Protein AF-A0A699Z8Z6-F1 (afdb_monomer_lite)

Organism: Haematococcus lacustris (NCBI:txid44745)

Secondary structure (DSSP, 8-state):
----------SSSGGG---S---TT--HHHHHHHHHHHHHHHHHHHHHHHHHHHHHHHHHHHHHHHHHHHHHHHHHHHHHHHHTTT-HHHHHHTGGGTSPTTS------TGGGSSHHHHHHHHHHHHHHS-HHHHHHTT--HHHHHHHHHHHHHHHHHHHHHHHTT--

pLDDT: mean 84.81, std 17.25, range [32.0, 95.69]

Sequence (168 aa):
MLGGEHHPSQGQAAELYYSDEGCEGEPEVRRRLREARVAEKHAKMRAALADKQAKDAEEARRREQQVELKAVHKATVDAWRNRNKNNIRGLLSSLHTVLWEGSGWQPVSMADLLDPAHIRKVWMRANLLVHPDKVRQRDGSPEQVAIADMVFDALKDAWNGFQATGRQ

Radius of gyration: 30.68 Å; chains: 1; bounding box: 88×37×72 Å

Foldseek 3Di:
DDDDDDDDDDDPPCVVDPPLDDDPPDDPVVVVVSVVVVVVVVVVVVVVVVVVVVVVVVVVVLVVLLVVLLVVLVVVLVVQLVVQPLALLSCLQCVVVLADPPLPDDHDDSVQVPAPVSSVVSLVVLLCSLPLVNCVVVVHDSNNSSSSVSSNVSNVSNVVVVVVVVRD

Structure (mmCIF, N/CA/C/O backbone):
data_AF-A0A699Z8Z6-F1
#
_entry.id   AF-A0A699Z8Z6-F1
#
loop_
_atom_site.group_PDB
_atom_site.id
_atom_site.type_symbol
_atom_site.label_atom_id
_atom_site.label_alt_id
_atom_site.label_comp_id
_atom_site.label_asym_id
_atom_site.label_entity_id
_atom_site.label_seq_id
_atom_site.pdbx_PDB_ins_code
_atom_site.Cartn_x
_atom_site.Cartn_y
_atom_site.Cartn_z
_atom_site.occupancy
_atom_site.B_iso_or_equiv
_atom_site.auth_seq_id
_atom_site.auth_comp_id
_atom_site.auth_asym_id
_atom_site.auth_atom_id
_atom_site.pdbx_PDB_model_num
ATOM 1 N N . MET A 1 1 ? 71.113 22.850 -9.068 1.00 39.09 1 MET A N 1
ATOM 2 C CA . MET A 1 1 ? 71.168 22.160 -10.374 1.00 39.09 1 MET A CA 1
ATOM 3 C C . MET A 1 1 ? 70.259 20.952 -10.256 1.00 39.09 1 MET A C 1
ATOM 5 O O . MET A 1 1 ? 70.599 20.021 -9.542 1.00 39.09 1 MET A O 1
ATOM 9 N N . LEU A 1 2 ? 69.049 21.072 -10.800 1.00 37.59 2 LEU A N 1
ATOM 10 C CA . LEU A 1 2 ? 67.988 20.064 -10.761 1.00 37.59 2 LEU A CA 1
ATOM 11 C C . LEU A 1 2 ? 68.159 19.087 -11.933 1.00 37.59 2 LEU A C 1
AT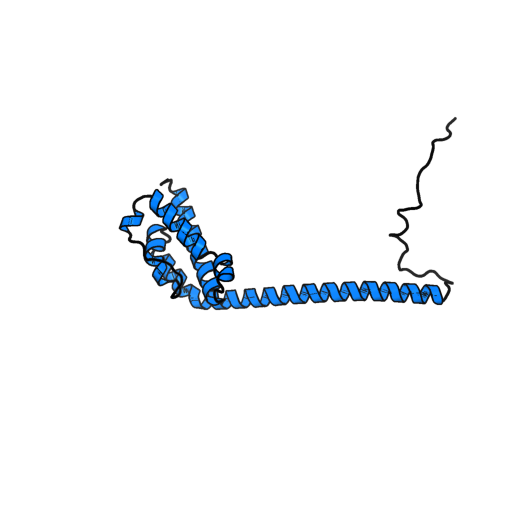OM 13 O O . LEU A 1 2 ? 68.500 19.526 -13.029 1.00 37.59 2 LEU A O 1
ATOM 17 N N . GLY A 1 3 ? 67.859 17.808 -11.712 1.00 32.00 3 GLY A N 1
ATOM 18 C CA . GLY A 1 3 ? 67.672 16.797 -12.759 1.00 32.00 3 GLY A CA 1
ATOM 19 C C . GLY A 1 3 ? 68.061 15.402 -12.259 1.00 32.00 3 GLY A C 1
ATOM 20 O O . GLY A 1 3 ? 69.165 15.228 -11.765 1.00 32.00 3 GLY A O 1
ATOM 21 N N . GLY A 1 4 ? 67.227 14.369 -12.323 1.00 35.00 4 GLY A N 1
ATOM 22 C CA . GLY A 1 4 ? 65.867 14.255 -12.835 1.00 35.00 4 GLY A CA 1
ATOM 23 C C . GLY A 1 4 ? 65.304 12.905 -12.388 1.00 35.00 4 GLY A C 1
ATOM 24 O O . GLY A 1 4 ? 66.010 11.898 -12.399 1.00 35.00 4 GLY A O 1
ATOM 25 N N . GLU A 1 5 ? 64.058 12.926 -11.927 1.00 36.56 5 GLU A N 1
ATOM 26 C CA . GLU A 1 5 ? 63.336 11.782 -11.385 1.00 36.56 5 GLU A CA 1
ATOM 27 C C . GLU A 1 5 ? 62.812 10.849 -12.483 1.00 36.56 5 GLU A C 1
ATOM 29 O O . GLU A 1 5 ? 62.500 11.247 -13.606 1.00 36.56 5 GLU A O 1
ATOM 34 N N . HIS A 1 6 ? 62.710 9.579 -12.101 1.00 42.34 6 HIS A N 1
ATOM 35 C CA . HIS A 1 6 ? 62.019 8.508 -12.801 1.00 42.34 6 HIS A CA 1
ATOM 36 C C . HIS A 1 6 ? 60.556 8.864 -13.144 1.00 42.34 6 HIS A C 1
ATOM 38 O O . HIS A 1 6 ? 59.821 9.311 -12.274 1.00 42.34 6 HIS A O 1
ATOM 44 N N . HIS A 1 7 ? 60.167 8.550 -14.390 1.00 42.22 7 HIS A N 1
ATOM 45 C CA . HIS A 1 7 ? 58.836 8.169 -14.917 1.00 42.22 7 HIS A CA 1
ATOM 46 C C . HIS A 1 7 ? 57.581 8.872 -14.359 1.00 42.22 7 HIS A C 1
ATOM 48 O O . HIS A 1 7 ? 57.243 8.720 -13.188 1.00 42.22 7 HIS A O 1
ATOM 54 N N . PRO A 1 8 ? 56.723 9.406 -15.252 1.00 42.59 8 PRO A N 1
ATOM 55 C CA . PRO A 1 8 ? 55.482 8.654 -15.467 1.00 42.59 8 PRO A CA 1
ATOM 56 C C . PRO A 1 8 ? 54.876 8.731 -16.882 1.00 42.59 8 PRO A C 1
ATOM 58 O O . PRO A 1 8 ? 55.032 9.709 -17.604 1.00 42.59 8 PRO A O 1
ATOM 61 N N . SER A 1 9 ? 54.011 7.739 -17.132 1.00 49.72 9 SER A N 1
ATOM 62 C CA . SER A 1 9 ? 52.723 7.871 -17.833 1.00 49.72 9 SER A CA 1
ATOM 63 C C . SER A 1 9 ? 52.725 7.956 -19.361 1.00 49.72 9 SER A C 1
ATOM 65 O O . SER A 1 9 ? 53.484 8.711 -19.951 1.00 49.72 9 SER A O 1
ATOM 67 N N . GLN A 1 10 ? 51.796 7.205 -19.974 1.00 39.62 10 GLN A N 1
ATOM 68 C CA . GLN A 1 10 ? 50.823 7.702 -20.977 1.00 39.62 10 GLN A CA 1
ATOM 69 C C . GLN A 1 10 ? 50.127 6.583 -21.781 1.00 39.62 10 GLN A C 1
ATOM 71 O O . GLN A 1 10 ? 49.277 6.866 -22.616 1.00 39.62 10 GLN A O 1
ATOM 76 N N . GLY A 1 11 ? 50.418 5.304 -21.524 1.00 39.66 11 GLY A N 1
ATOM 77 C CA . GLY A 1 11 ? 49.924 4.220 -22.386 1.00 39.66 11 GLY A CA 1
ATOM 78 C C . GLY A 1 11 ? 48.487 3.727 -22.158 1.00 39.66 11 GLY A C 1
ATOM 79 O O . GLY A 1 11 ? 47.939 3.102 -23.054 1.00 39.66 11 GLY A O 1
ATOM 80 N N . GLN A 1 12 ? 47.871 3.953 -20.991 1.00 36.03 12 GLN A N 1
ATOM 81 C CA . GLN A 1 12 ? 46.651 3.207 -20.606 1.00 36.03 12 GLN A CA 1
ATOM 82 C C . GLN A 1 12 ? 45.400 4.065 -20.356 1.00 36.03 12 GLN A C 1
ATOM 84 O O . GLN A 1 12 ? 44.307 3.524 -20.246 1.00 36.03 12 GLN A O 1
ATOM 89 N N . ALA A 1 13 ? 45.520 5.397 -20.322 1.00 34.91 13 ALA A N 1
ATOM 90 C CA . ALA A 1 13 ? 44.373 6.301 -20.145 1.00 34.91 13 ALA A CA 1
ATOM 91 C C . ALA A 1 1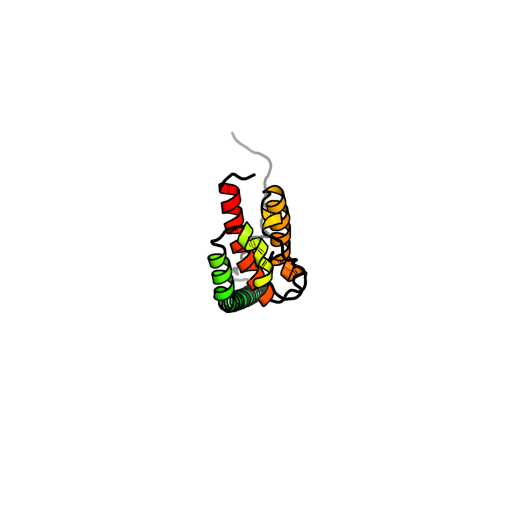3 ? 43.911 6.983 -21.451 1.00 34.91 13 ALA A C 1
ATOM 93 O O . ALA A 1 13 ? 42.902 7.683 -21.452 1.00 34.91 13 ALA A O 1
ATOM 94 N N . ALA A 1 14 ? 44.627 6.787 -22.565 1.00 37.41 14 ALA A N 1
ATOM 95 C CA . ALA A 1 14 ? 44.324 7.428 -23.849 1.00 37.41 14 ALA A CA 1
ATOM 96 C C . ALA A 1 14 ? 43.211 6.721 -24.655 1.00 37.41 14 ALA A C 1
ATOM 98 O O . ALA A 1 14 ? 42.647 7.312 -25.574 1.00 37.41 14 ALA A O 1
ATOM 99 N N . GLU A 1 15 ? 42.847 5.481 -24.309 1.00 39.72 15 GLU A N 1
ATOM 100 C CA . GLU A 1 15 ? 41.823 4.711 -25.039 1.00 39.72 15 GLU A CA 1
ATOM 101 C C . GLU A 1 15 ? 40.388 5.222 -24.835 1.00 39.72 15 GLU A C 1
ATOM 103 O O . GLU A 1 15 ? 39.516 4.957 -25.662 1.00 39.72 15 GLU A O 1
ATOM 108 N N . LEU A 1 16 ? 40.137 6.011 -23.786 1.00 41.16 16 LEU A N 1
ATOM 109 C CA . LEU A 1 16 ? 38.828 6.625 -23.542 1.00 41.16 16 LEU A CA 1
ATOM 110 C C . LEU A 1 16 ? 38.646 7.983 -24.249 1.00 41.16 16 LEU A C 1
ATOM 112 O O . LEU A 1 16 ? 37.558 8.551 -24.179 1.00 41.16 16 LEU A O 1
ATOM 116 N N . TYR A 1 17 ? 39.670 8.491 -24.950 1.00 43.00 17 TYR A N 1
ATOM 117 C CA . TYR A 1 17 ? 39.681 9.840 -25.537 1.00 43.00 17 TYR A CA 1
ATOM 118 C C . TYR A 1 17 ? 40.194 9.873 -26.989 1.00 43.00 17 TYR A C 1
ATOM 120 O O . TYR A 1 17 ? 40.872 10.807 -27.401 1.00 43.00 17 TYR A O 1
ATOM 128 N N . TYR A 1 18 ? 39.877 8.869 -27.813 1.00 52.31 18 TYR A N 1
ATOM 129 C CA . TYR A 1 18 ? 39.868 9.110 -29.261 1.00 52.31 18 TYR A CA 1
ATOM 130 C C . TYR A 1 18 ? 38.545 9.797 -29.585 1.00 52.31 18 TYR A C 1
ATOM 132 O O . TYR A 1 18 ? 37.514 9.124 -29.686 1.00 52.31 18 TYR A O 1
ATOM 140 N N . SER A 1 19 ? 38.576 11.128 -29.676 1.00 59.41 19 SER A N 1
ATOM 141 C CA . SER A 1 19 ? 37.458 11.974 -30.092 1.00 59.41 19 SER A CA 1
ATOM 142 C C . SER A 1 19 ? 36.708 11.304 -31.249 1.00 59.41 19 SER A C 1
ATOM 144 O O . SER A 1 19 ? 37.326 10.864 -32.219 1.00 59.41 19 SER A O 1
ATOM 146 N N . ASP A 1 20 ? 35.378 11.200 -31.165 1.00 62.44 20 ASP A N 1
ATOM 147 C CA . ASP A 1 20 ? 34.561 10.764 -32.312 1.00 62.44 20 ASP A CA 1
ATOM 148 C C . ASP A 1 20 ? 34.555 11.829 -33.441 1.00 62.44 20 ASP A C 1
ATOM 150 O O . ASP A 1 20 ? 33.989 11.613 -34.511 1.00 62.44 20 ASP A O 1
ATOM 154 N N . GLU A 1 21 ? 35.252 12.950 -33.227 1.00 65.44 21 GLU A N 1
ATOM 155 C CA . GLU A 1 21 ? 35.571 13.981 -34.211 1.00 65.44 21 GLU A CA 1
ATOM 156 C C . GLU A 1 21 ? 36.584 13.457 -35.250 1.00 65.44 21 GLU A C 1
ATOM 158 O O . GLU A 1 21 ? 37.668 12.970 -34.920 1.00 65.44 21 GLU A O 1
ATOM 163 N N . GLY A 1 22 ? 36.217 13.520 -36.534 1.00 65.25 22 GLY A N 1
ATOM 164 C CA . GLY A 1 22 ? 37.125 13.204 -37.641 1.00 65.25 22 GLY A CA 1
ATOM 165 C C . GLY A 1 22 ? 38.214 14.267 -37.801 1.00 65.25 22 GLY A C 1
ATOM 166 O O . GLY A 1 22 ? 38.015 15.417 -37.418 1.00 65.25 22 GLY A O 1
ATOM 167 N N . CYS A 1 23 ? 39.356 13.900 -38.390 1.00 71.75 23 CYS A N 1
ATOM 168 C CA . CYS A 1 23 ? 40.395 14.873 -38.741 1.00 71.75 23 CYS A CA 1
ATOM 169 C C . CYS A 1 23 ? 40.463 15.058 -40.261 1.00 71.75 23 CYS A C 1
ATOM 171 O O . CYS A 1 23 ? 40.189 14.130 -41.026 1.00 71.75 23 CYS A O 1
ATOM 173 N N . GLU A 1 24 ? 40.844 16.256 -40.695 1.00 66.44 24 GLU A N 1
ATOM 174 C CA . GLU A 1 24 ? 41.002 16.581 -42.112 1.00 66.44 24 GLU A CA 1
ATOM 175 C C . GLU A 1 24 ? 42.087 15.693 -42.758 1.00 66.44 24 GLU A C 1
ATOM 177 O O . GLU A 1 24 ? 43.129 15.431 -42.154 1.00 66.44 24 GLU A O 1
ATOM 182 N N . GLY A 1 25 ? 41.825 15.172 -43.963 1.00 75.31 25 GLY A N 1
ATOM 183 C CA . GLY A 1 25 ? 42.766 14.326 -44.719 1.00 75.31 25 GLY A CA 1
ATOM 184 C C . GLY A 1 25 ? 42.804 12.836 -44.346 1.00 75.31 25 GLY A C 1
ATOM 185 O O . GLY A 1 25 ? 43.731 12.120 -44.719 1.00 75.31 25 GLY A O 1
ATOM 186 N N . GLU A 1 26 ? 41.826 12.335 -43.600 1.00 79.12 26 GLU A N 1
ATOM 187 C CA . GLU A 1 26 ? 41.810 10.936 -43.180 1.00 79.12 26 GLU A CA 1
ATOM 188 C C . GLU A 1 26 ? 41.455 9.913 -44.277 1.00 79.12 26 GLU A C 1
ATOM 190 O O . GLU A 1 26 ? 40.614 10.189 -45.134 1.00 79.12 26 GLU A O 1
ATOM 195 N N . PRO A 1 27 ? 41.998 8.680 -44.207 1.00 83.56 27 PRO A N 1
ATOM 196 C CA . PRO A 1 27 ? 41.635 7.615 -45.141 1.00 83.56 27 PRO A CA 1
ATOM 197 C C . PRO A 1 27 ? 40.153 7.223 -45.036 1.00 83.56 27 PRO A C 1
ATOM 199 O O . PRO A 1 27 ? 39.635 7.033 -43.930 1.00 83.56 27 PRO A O 1
ATOM 202 N N . GLU A 1 28 ? 39.485 6.985 -46.173 1.00 84.50 28 GLU A N 1
ATOM 203 C CA . GLU A 1 28 ? 38.056 6.620 -46.218 1.00 84.50 28 GLU A CA 1
ATOM 204 C C . GLU A 1 28 ? 37.699 5.404 -45.363 1.00 84.50 28 GLU A C 1
ATOM 206 O O . GLU A 1 28 ? 36.633 5.370 -44.750 1.00 84.50 28 GLU A O 1
ATOM 211 N N . VAL A 1 29 ? 38.584 4.407 -45.299 1.00 86.19 29 VAL A N 1
ATOM 212 C CA . VAL A 1 29 ? 38.375 3.207 -44.476 1.00 86.19 29 VAL A CA 1
ATOM 213 C C . VAL A 1 29 ? 38.261 3.585 -42.997 1.00 86.19 29 VAL A C 1
ATOM 215 O O . VAL A 1 29 ? 37.374 3.095 -42.299 1.00 86.19 29 VAL A O 1
ATOM 218 N N . ARG A 1 30 ? 39.103 4.512 -42.522 1.00 80.88 30 ARG A N 1
ATOM 219 C CA . ARG A 1 30 ? 39.080 4.991 -41.135 1.00 80.88 30 ARG A CA 1
ATOM 220 C C . ARG A 1 30 ? 37.826 5.818 -40.852 1.00 80.88 30 ARG A C 1
ATOM 222 O O . ARG A 1 30 ? 37.222 5.641 -39.796 1.00 80.88 30 ARG A O 1
ATOM 229 N N . ARG A 1 31 ? 37.405 6.659 -41.804 1.00 84.12 31 ARG A N 1
ATOM 230 C CA . ARG A 1 31 ? 36.152 7.427 -41.719 1.00 84.12 31 ARG A CA 1
ATOM 231 C C . ARG A 1 31 ? 34.940 6.504 -41.564 1.00 84.12 31 ARG A C 1
ATOM 233 O O . ARG A 1 31 ? 34.204 6.635 -40.591 1.00 84.12 31 ARG A O 1
ATOM 240 N N . ARG A 1 32 ? 34.808 5.502 -42.444 1.00 86.00 32 ARG A N 1
ATOM 241 C CA . ARG A 1 32 ? 33.715 4.510 -42.413 1.00 86.00 32 ARG A CA 1
ATOM 242 C C . ARG A 1 32 ? 33.661 3.729 -41.100 1.00 86.00 32 ARG A C 1
ATOM 244 O O . ARG A 1 32 ? 32.584 3.546 -40.543 1.00 86.00 32 ARG A O 1
ATOM 251 N N . LEU A 1 33 ? 34.810 3.281 -40.585 1.00 85.94 33 LEU A N 1
ATOM 252 C CA . LEU A 1 33 ? 34.874 2.550 -39.313 1.00 85.94 33 LEU A CA 1
ATOM 253 C C . LEU A 1 33 ? 34.434 3.416 -38.121 1.00 85.94 33 LEU A C 1
ATOM 255 O O . LEU A 1 33 ? 33.746 2.921 -37.228 1.00 85.94 33 LEU A O 1
ATOM 259 N N . ARG A 1 34 ? 34.783 4.710 -38.102 1.00 85.00 34 ARG A N 1
ATOM 260 C CA . ARG A 1 34 ? 34.322 5.621 -37.044 1.00 85.00 34 ARG A CA 1
ATOM 261 C C . ARG A 1 34 ? 32.843 5.951 -37.160 1.00 85.00 34 ARG A C 1
ATOM 263 O O . ARG A 1 34 ? 32.153 5.882 -36.151 1.00 85.00 34 ARG A O 1
ATOM 270 N N . GLU A 1 35 ? 32.349 6.251 -38.359 1.00 87.31 35 GLU A N 1
ATOM 271 C CA . GLU A 1 35 ? 30.917 6.470 -38.602 1.00 87.31 35 GLU A CA 1
ATOM 272 C C . GLU A 1 35 ? 30.091 5.257 -38.154 1.00 87.31 35 GLU A C 1
ATOM 274 O O . GLU A 1 35 ? 29.103 5.422 -37.443 1.00 87.31 35 GLU A O 1
ATOM 279 N N . ALA A 1 36 ? 30.539 4.037 -38.474 1.00 88.69 36 ALA A N 1
ATOM 280 C CA . ALA A 1 36 ? 29.905 2.803 -38.014 1.00 88.69 36 ALA A CA 1
ATOM 281 C C . ALA A 1 36 ? 29.907 2.681 -36.478 1.00 88.69 36 ALA A C 1
ATOM 283 O O . ALA A 1 36 ? 28.874 2.367 -35.889 1.00 88.69 36 ALA A O 1
ATOM 284 N N . ARG A 1 37 ? 31.029 2.994 -35.811 1.00 87.25 37 ARG A N 1
ATOM 285 C CA . ARG A 1 37 ? 31.142 2.984 -34.340 1.00 87.25 37 ARG A CA 1
ATOM 286 C C . ARG A 1 37 ? 30.235 4.023 -33.676 1.00 87.25 37 ARG A C 1
ATOM 288 O O . ARG A 1 37 ? 29.578 3.717 -32.684 1.00 87.25 37 ARG A O 1
ATOM 295 N N . VAL A 1 38 ? 30.193 5.246 -34.204 1.00 88.19 38 VAL A N 1
ATOM 296 C CA . VAL A 1 38 ? 29.315 6.323 -33.715 1.00 88.19 38 VAL A CA 1
ATOM 297 C C . VAL A 1 38 ? 27.853 5.941 -33.923 1.00 88.19 38 VAL A C 1
ATOM 299 O O . VAL A 1 38 ? 27.054 6.056 -32.995 1.00 88.19 38 VAL A O 1
ATOM 302 N N . ALA A 1 39 ? 27.505 5.411 -35.098 1.00 89.38 39 ALA A N 1
ATOM 303 C CA . ALA A 1 39 ? 26.165 4.923 -35.393 1.00 89.38 39 ALA A CA 1
ATOM 304 C C . ALA A 1 39 ? 25.751 3.784 -34.447 1.00 89.38 39 ALA A C 1
ATOM 306 O O . ALA A 1 39 ? 24.632 3.804 -33.937 1.00 89.38 39 ALA A O 1
ATOM 307 N N . GLU A 1 40 ? 26.647 2.838 -34.150 1.00 91.88 40 GLU A N 1
ATOM 308 C CA . GLU A 1 40 ? 26.407 1.758 -33.187 1.00 91.88 40 GLU A CA 1
ATOM 309 C C . GLU A 1 40 ? 26.196 2.305 -31.766 1.00 91.88 40 GLU A C 1
ATOM 311 O O . GLU A 1 40 ? 25.215 1.950 -31.110 1.00 91.88 40 GLU A O 1
ATOM 316 N N . LYS A 1 41 ? 27.064 3.213 -31.295 1.00 89.50 41 LYS A N 1
ATOM 317 C CA . LYS A 1 41 ? 26.913 3.881 -29.989 1.00 89.50 41 LYS A CA 1
ATOM 318 C C . LYS A 1 41 ? 25.579 4.627 -29.896 1.00 89.50 41 LYS A C 1
ATOM 320 O O . LYS A 1 41 ? 24.849 4.464 -28.920 1.00 89.50 41 LYS A O 1
ATOM 325 N N . HIS A 1 42 ? 25.227 5.408 -30.917 1.00 91.19 42 HIS A N 1
ATOM 326 C CA . HIS A 1 42 ? 23.964 6.145 -30.976 1.00 91.19 42 HIS A CA 1
ATOM 327 C C . HIS A 1 42 ? 22.756 5.204 -31.068 1.00 91.19 42 HIS A C 1
ATOM 329 O O . HIS A 1 42 ? 21.713 5.490 -30.484 1.00 91.19 42 HIS A O 1
ATOM 335 N N . ALA A 1 43 ? 22.867 4.071 -31.767 1.00 93.94 43 ALA A N 1
ATOM 336 C CA . ALA A 1 43 ? 21.821 3.054 -31.814 1.00 93.94 43 ALA A CA 1
ATOM 337 C C . ALA A 1 43 ? 21.606 2.404 -30.440 1.00 93.94 43 ALA A C 1
ATOM 339 O O . ALA A 1 43 ? 20.466 2.329 -29.988 1.00 93.94 43 ALA A O 1
ATOM 340 N N . LYS A 1 44 ? 22.683 2.024 -29.737 1.00 94.06 44 LYS A N 1
ATOM 341 C CA . LYS A 1 44 ? 22.616 1.498 -28.362 1.00 94.06 44 LYS A CA 1
ATOM 342 C C . LYS A 1 44 ? 21.999 2.511 -27.400 1.00 94.06 44 LYS A C 1
ATOM 344 O O . LYS A 1 44 ? 21.113 2.156 -26.631 1.00 94.06 44 LYS A O 1
ATOM 349 N N . MET A 1 45 ? 22.414 3.775 -27.478 1.00 91.12 45 MET A N 1
ATOM 350 C CA . MET A 1 45 ? 21.864 4.852 -26.651 1.00 91.12 45 MET A CA 1
ATOM 351 C C . MET A 1 45 ? 20.369 5.083 -26.916 1.00 91.12 45 MET A C 1
ATOM 353 O O . MET A 1 45 ? 19.595 5.189 -25.968 1.00 91.12 45 MET A O 1
ATOM 357 N N . ARG A 1 46 ? 19.936 5.098 -28.186 1.00 92.69 46 ARG A N 1
ATOM 358 C CA . ARG A 1 46 ? 18.508 5.198 -28.541 1.00 92.69 46 ARG A CA 1
ATOM 359 C C . ARG A 1 46 ? 17.706 3.993 -28.053 1.00 92.69 46 ARG A C 1
ATOM 361 O O . ARG A 1 46 ? 16.615 4.182 -27.529 1.00 92.69 46 ARG A O 1
ATOM 368 N N . ALA A 1 47 ? 18.240 2.779 -28.190 1.00 94.56 47 ALA A N 1
ATOM 369 C CA . ALA A 1 47 ? 17.586 1.565 -27.706 1.00 94.56 47 ALA A CA 1
ATOM 370 C C . ALA A 1 47 ? 17.433 1.569 -26.176 1.00 94.56 47 ALA A C 1
ATOM 372 O O . ALA A 1 47 ? 16.352 1.281 -25.672 1.00 94.56 47 ALA A O 1
ATOM 373 N N . ALA A 1 48 ? 18.475 1.967 -25.439 1.00 94.62 48 ALA A N 1
ATOM 374 C CA . ALA A 1 48 ? 18.420 2.092 -23.983 1.00 94.62 48 ALA A CA 1
ATOM 375 C C . ALA A 1 48 ? 17.416 3.165 -23.526 1.00 94.62 48 ALA A C 1
ATOM 377 O O . ALA A 1 48 ? 16.688 2.959 -22.555 1.00 94.62 48 ALA A O 1
ATOM 378 N N . LEU A 1 49 ? 17.340 4.296 -24.239 1.00 94.00 49 LEU A N 1
ATOM 379 C CA . LEU A 1 49 ? 16.344 5.330 -23.962 1.00 94.00 49 LEU A CA 1
ATOM 380 C C . LEU A 1 49 ? 14.918 4.823 -24.216 1.00 94.00 49 LEU A C 1
ATOM 382 O O . LEU A 1 49 ? 14.040 5.070 -23.394 1.00 94.00 49 LEU A O 1
ATOM 386 N N . ALA A 1 50 ? 14.697 4.094 -25.311 1.00 95.00 50 ALA A N 1
ATOM 387 C CA . ALA A 1 50 ? 13.397 3.514 -25.635 1.00 95.00 50 ALA A CA 1
ATOM 388 C C . ALA A 1 50 ? 12.955 2.453 -24.609 1.00 95.00 50 ALA A C 1
ATOM 390 O O . ALA A 1 50 ? 11.806 2.477 -24.177 1.00 95.00 50 ALA A O 1
ATOM 391 N N . ASP A 1 51 ? 13.858 1.569 -24.164 1.00 94.56 51 ASP A N 1
ATOM 392 C CA . ASP A 1 51 ? 13.574 0.581 -23.106 1.00 94.56 51 ASP A CA 1
ATOM 393 C C . ASP A 1 51 ? 13.200 1.262 -21.783 1.00 94.56 51 ASP A C 1
ATOM 395 O O . ASP A 1 51 ? 12.212 0.899 -21.142 1.00 94.56 51 ASP A O 1
ATOM 399 N N . LYS A 1 52 ? 13.940 2.310 -21.401 1.00 95.12 52 LYS A N 1
ATOM 400 C CA . LYS A 1 52 ? 13.611 3.107 -20.217 1.00 95.12 52 LYS A CA 1
ATOM 401 C C . LYS A 1 52 ? 12.234 3.765 -20.344 1.00 95.12 52 LYS A C 1
ATOM 403 O O . LYS A 1 52 ? 11.419 3.635 -19.439 1.00 95.12 52 LYS A O 1
ATOM 408 N N . GLN A 1 53 ? 11.954 4.423 -21.470 1.00 95.50 53 GLN A N 1
ATOM 409 C CA . GLN A 1 53 ? 10.657 5.062 -21.718 1.00 95.50 53 GLN A CA 1
ATOM 410 C C . GLN A 1 53 ? 9.501 4.056 -21.693 1.00 95.50 53 GLN A C 1
ATOM 412 O O . GLN A 1 53 ? 8.441 4.368 -21.158 1.00 95.50 53 GLN A O 1
ATOM 417 N N . ALA A 1 54 ? 9.698 2.848 -22.229 1.00 94.50 54 ALA A N 1
ATOM 418 C CA . ALA A 1 54 ? 8.690 1.794 -22.201 1.00 94.50 54 ALA A CA 1
ATOM 419 C C . ALA A 1 54 ? 8.375 1.338 -20.766 1.00 94.50 54 ALA A C 1
ATOM 421 O O . ALA A 1 54 ? 7.203 1.237 -20.401 1.00 94.50 54 ALA A O 1
ATOM 422 N N . LYS A 1 55 ? 9.405 1.128 -19.935 1.00 93.81 55 LYS A N 1
ATOM 423 C CA . LYS A 1 55 ? 9.247 0.777 -18.512 1.00 93.81 55 LYS A CA 1
ATOM 424 C C . LYS A 1 55 ? 8.560 1.888 -17.719 1.00 93.81 55 LYS A C 1
ATOM 426 O O . LYS A 1 55 ? 7.630 1.613 -16.962 1.00 93.81 55 LYS A O 1
ATOM 431 N N . ASP A 1 56 ? 8.977 3.134 -17.934 1.00 93.81 56 ASP A N 1
ATOM 432 C CA . ASP A 1 56 ? 8.389 4.303 -17.275 1.00 93.81 56 ASP A CA 1
ATOM 433 C C . ASP A 1 56 ? 6.906 4.469 -17.669 1.00 93.81 56 ASP A C 1
ATOM 435 O O . ASP A 1 56 ? 6.057 4.724 -16.813 1.00 93.81 56 ASP A O 1
ATOM 439 N N . ALA A 1 57 ? 6.565 4.262 -18.948 1.00 94.12 57 ALA A N 1
ATOM 440 C CA . ALA A 1 57 ? 5.188 4.324 -19.442 1.00 94.12 57 ALA A CA 1
ATOM 441 C C . ALA A 1 57 ? 4.303 3.202 -18.872 1.00 94.12 57 ALA A C 1
ATOM 443 O O . ALA A 1 57 ? 3.148 3.440 -18.510 1.00 94.12 57 ALA A O 1
ATOM 444 N N . GLU A 1 58 ? 4.830 1.981 -18.754 1.00 92.06 58 GLU A N 1
ATOM 445 C CA . GLU A 1 58 ? 4.113 0.873 -18.122 1.00 92.06 58 GLU A CA 1
ATOM 446 C C . GLU A 1 58 ? 3.845 1.148 -16.636 1.00 92.06 58 GLU A C 1
ATOM 448 O O . GLU A 1 58 ? 2.734 0.917 -16.142 1.00 92.06 58 GLU A O 1
ATOM 453 N N . GLU A 1 59 ? 4.835 1.685 -15.922 1.00 89.94 59 GLU A N 1
ATOM 454 C CA . GLU A 1 59 ? 4.664 2.057 -14.526 1.00 89.94 59 GLU A CA 1
ATOM 455 C C . GLU A 1 59 ? 3.646 3.193 -14.359 1.00 89.94 59 GLU A C 1
ATOM 457 O O . GLU A 1 59 ? 2.796 3.111 -13.466 1.00 89.94 59 GLU A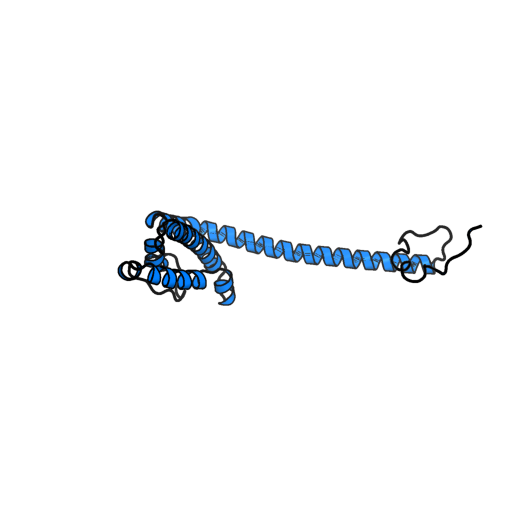 O 1
ATOM 462 N N . ALA A 1 60 ? 3.686 4.213 -15.221 1.00 92.38 60 ALA A N 1
ATOM 463 C CA . ALA A 1 60 ? 2.714 5.304 -15.228 1.00 92.38 60 ALA A CA 1
ATOM 464 C C . ALA A 1 60 ? 1.285 4.776 -15.410 1.00 92.38 60 ALA A C 1
ATOM 466 O O . ALA A 1 60 ? 0.430 5.038 -14.565 1.00 92.38 60 ALA A O 1
ATOM 467 N N . ARG A 1 61 ? 1.056 3.911 -16.407 1.00 91.75 61 ARG A N 1
ATOM 468 C CA . ARG A 1 61 ? -0.252 3.277 -16.637 1.00 91.75 61 ARG A CA 1
ATOM 469 C C . ARG A 1 61 ? -0.731 2.489 -15.415 1.00 91.75 61 ARG A C 1
ATOM 471 O O . ARG A 1 61 ? -1.894 2.567 -15.030 1.00 91.75 61 ARG A O 1
ATOM 478 N N . ARG A 1 62 ? 0.161 1.737 -14.761 1.00 88.44 62 ARG A N 1
ATOM 479 C CA . ARG A 1 62 ? -0.169 0.980 -13.538 1.00 88.44 62 ARG A CA 1
ATOM 480 C C . ARG A 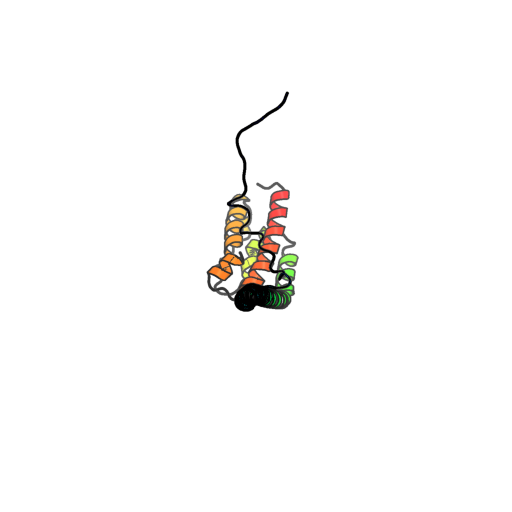1 62 ? -0.495 1.894 -12.351 1.00 88.44 62 ARG A C 1
ATOM 482 O O . ARG A 1 62 ? -1.269 1.507 -11.472 1.00 88.44 62 ARG A O 1
ATOM 489 N N . ARG A 1 63 ? 0.135 3.069 -12.268 1.00 88.69 63 ARG A N 1
ATOM 490 C CA . ARG A 1 63 ? -0.158 4.078 -11.240 1.00 88.69 63 ARG A CA 1
ATOM 491 C C . ARG A 1 63 ? -1.511 4.733 -11.500 1.00 88.69 63 ARG A C 1
ATOM 493 O O . ARG A 1 63 ? -2.298 4.821 -10.567 1.00 88.69 63 ARG A O 1
ATOM 500 N N . GLU A 1 64 ? -1.804 5.104 -12.740 1.00 92.69 64 GLU A N 1
ATOM 501 C CA . GLU A 1 64 ? -3.096 5.673 -13.146 1.00 92.69 64 GLU A CA 1
ATOM 502 C C . GLU A 1 64 ? -4.253 4.720 -12.838 1.00 92.69 64 GLU A C 1
ATOM 504 O O . GLU A 1 64 ? -5.174 5.095 -12.118 1.00 92.69 64 GLU A O 1
ATOM 509 N N . GLN A 1 65 ? -4.139 3.450 -13.238 1.00 91.69 65 GLN A N 1
ATOM 510 C CA . GLN A 1 65 ? -5.131 2.420 -12.902 1.00 91.69 65 GLN A CA 1
ATOM 511 C C . GLN A 1 65 ? -5.366 2.307 -11.390 1.00 91.69 65 GLN A C 1
ATOM 513 O O . GLN A 1 65 ? -6.497 2.165 -10.932 1.00 91.69 65 GLN A O 1
ATOM 518 N N . GLN A 1 66 ? -4.304 2.391 -10.584 1.00 91.44 66 GLN A N 1
ATOM 519 C CA . GLN A 1 66 ? -4.452 2.392 -9.129 1.00 91.44 66 GLN A CA 1
ATOM 520 C C . GLN A 1 66 ? -5.145 3.647 -8.607 1.00 91.44 66 GLN A C 1
ATOM 522 O O . GLN A 1 66 ? -5.916 3.543 -7.660 1.00 91.44 66 GLN A O 1
ATOM 527 N N . VAL A 1 67 ? -4.881 4.821 -9.180 1.00 92.50 67 VAL A N 1
ATOM 528 C CA . VAL A 1 67 ? -5.557 6.065 -8.787 1.00 92.50 67 VAL A CA 1
ATOM 529 C C . VAL A 1 67 ? -7.053 5.973 -9.074 1.00 92.50 67 VAL A C 1
ATOM 531 O O . VAL A 1 67 ? -7.852 6.307 -8.202 1.00 92.50 67 VAL A O 1
ATOM 534 N N . GLU A 1 68 ? -7.435 5.462 -10.242 1.00 94.19 68 GLU A N 1
ATOM 535 C CA . GLU A 1 68 ? -8.837 5.261 -10.616 1.00 94.19 68 GLU A CA 1
ATOM 536 C C . GLU A 1 68 ? -9.540 4.280 -9.671 1.00 94.19 68 GLU A C 1
ATOM 538 O O . GLU A 1 68 ? -10.582 4.601 -9.098 1.00 94.19 68 GLU A O 1
ATOM 543 N N . LEU A 1 69 ? -8.935 3.114 -9.423 1.00 94.00 69 LEU A N 1
ATOM 544 C CA . LEU A 1 69 ? -9.485 2.110 -8.507 1.00 94.00 69 LEU A CA 1
ATOM 545 C C . LEU A 1 69 ? -9.600 2.640 -7.075 1.00 94.00 69 LEU A C 1
ATOM 547 O O . LEU A 1 69 ? -10.599 2.403 -6.394 1.00 94.00 69 LEU A O 1
ATOM 551 N N . LYS A 1 70 ? -8.604 3.407 -6.617 1.00 93.19 70 LYS A N 1
ATOM 552 C CA . LYS A 1 70 ? -8.682 4.087 -5.325 1.00 93.19 70 LYS A CA 1
ATOM 553 C C . LYS A 1 70 ? -9.837 5.075 -5.294 1.00 93.19 70 LYS A C 1
ATOM 555 O O . LYS A 1 70 ? -10.556 5.093 -4.307 1.00 93.19 70 LYS A O 1
ATOM 560 N N . ALA A 1 71 ? -10.044 5.868 -6.345 1.00 93.81 71 ALA A N 1
ATOM 561 C CA . ALA A 1 71 ? -11.120 6.854 -6.393 1.00 93.81 71 ALA A CA 1
ATOM 562 C C . ALA A 1 71 ? -12.510 6.213 -6.237 1.00 93.81 71 ALA A C 1
ATOM 564 O O . ALA A 1 71 ? -13.341 6.755 -5.510 1.00 93.81 71 ALA A O 1
ATOM 565 N N . VAL A 1 72 ? -12.729 5.037 -6.836 1.00 94.38 72 VAL A N 1
ATOM 566 C CA . VAL A 1 72 ? -13.982 4.270 -6.706 1.00 94.38 72 VAL A CA 1
ATOM 567 C C . VAL A 1 72 ? -14.246 3.865 -5.253 1.00 94.38 72 VAL A C 1
ATOM 569 O O . VAL A 1 72 ? -15.347 4.056 -4.738 1.00 94.38 72 VAL A O 1
ATOM 572 N N . HIS A 1 73 ? -13.229 3.346 -4.563 1.00 93.06 73 HIS A N 1
ATOM 573 C CA . HIS A 1 73 ? -13.372 2.809 -3.202 1.00 93.06 73 HIS A CA 1
ATOM 574 C C . HIS A 1 73 ? -13.135 3.838 -2.092 1.00 93.06 73 HIS A C 1
ATOM 576 O O . HIS A 1 73 ? -13.461 3.588 -0.929 1.00 93.06 73 HIS A O 1
ATOM 582 N N . LYS A 1 74 ? -12.612 5.017 -2.442 1.00 93.56 74 LYS A N 1
ATOM 583 C CA . LYS A 1 74 ? -12.241 6.089 -1.513 1.00 93.56 74 LYS A CA 1
ATOM 584 C C . LYS A 1 74 ? -13.383 6.462 -0.578 1.00 93.56 74 LYS A C 1
ATOM 586 O O . LYS A 1 74 ? -13.175 6.530 0.626 1.00 93.56 74 LYS A O 1
ATOM 591 N N . ALA A 1 75 ? -14.589 6.659 -1.112 1.00 94.50 75 ALA A N 1
ATOM 592 C CA . ALA A 1 75 ? -15.746 7.055 -0.310 1.00 94.50 75 ALA A CA 1
ATOM 593 C C . ALA A 1 75 ? -16.085 6.014 0.772 1.00 94.50 75 ALA A C 1
ATOM 595 O O . ALA A 1 75 ? -16.351 6.375 1.919 1.00 94.50 75 ALA A O 1
ATOM 596 N N . THR A 1 76 ? -16.020 4.725 0.430 1.00 93.69 76 THR A N 1
ATOM 597 C CA . THR A 1 76 ? -16.279 3.617 1.358 1.00 93.69 76 THR A CA 1
ATOM 598 C C . THR A 1 76 ? -15.214 3.549 2.452 1.00 93.69 76 THR A C 1
ATOM 600 O O . THR A 1 76 ? -15.551 3.462 3.637 1.00 93.69 76 THR A O 1
ATOM 603 N N . VAL A 1 77 ? -13.932 3.641 2.079 1.00 94.25 77 VAL A N 1
ATOM 604 C CA . VAL A 1 77 ? -12.817 3.602 3.040 1.00 94.25 77 VAL A CA 1
ATOM 605 C C . VAL A 1 77 ? -12.813 4.839 3.941 1.00 94.25 77 VAL A C 1
ATOM 607 O O . VAL A 1 77 ? -12.664 4.709 5.156 1.00 94.25 77 VAL A O 1
ATOM 610 N N . ASP A 1 78 ? -13.057 6.029 3.391 1.00 93.38 78 ASP A N 1
ATOM 611 C CA . ASP A 1 78 ? -13.134 7.274 4.161 1.00 93.38 78 ASP A CA 1
ATOM 612 C C . ASP A 1 78 ? -14.334 7.252 5.125 1.00 93.38 78 ASP A C 1
ATOM 614 O O . ASP A 1 78 ? -14.202 7.627 6.292 1.00 93.38 78 ASP A O 1
ATOM 618 N N . ALA A 1 79 ? -15.496 6.741 4.702 1.00 94.31 79 ALA A N 1
ATOM 619 C CA . ALA A 1 79 ? -16.654 6.569 5.581 1.00 94.31 79 ALA A CA 1
ATOM 620 C C . ALA A 1 79 ? -16.365 5.599 6.740 1.00 94.31 79 ALA A C 1
ATOM 622 O O . ALA A 1 79 ? -16.721 5.878 7.889 1.00 94.31 79 ALA A O 1
ATOM 623 N N . TRP A 1 80 ? -15.686 4.482 6.466 1.00 95.19 80 TRP A N 1
ATOM 624 C CA . TRP A 1 80 ? -15.231 3.542 7.492 1.00 95.19 80 TRP A CA 1
ATOM 625 C C . TRP A 1 80 ? -14.227 4.181 8.460 1.00 95.19 80 TRP A C 1
ATOM 627 O O . TRP A 1 80 ? -14.376 4.058 9.682 1.00 95.19 80 TRP A O 1
ATOM 637 N N . ARG A 1 81 ? -13.248 4.929 7.942 1.00 93.81 81 ARG A N 1
ATOM 638 C CA . ARG A 1 81 ? -12.257 5.651 8.748 1.00 93.81 81 ARG A CA 1
ATOM 639 C C . ARG A 1 81 ? -12.920 6.669 9.678 1.00 93.81 81 ARG A C 1
ATOM 641 O O . ARG A 1 81 ? -12.620 6.710 10.875 1.00 93.81 81 ARG A O 1
ATOM 648 N N . ASN A 1 82 ? -13.851 7.453 9.136 1.00 92.44 82 ASN A N 1
ATOM 649 C CA . ASN A 1 82 ? -14.574 8.501 9.852 1.00 92.44 82 ASN A CA 1
ATOM 650 C C . ASN A 1 82 ? -15.515 7.933 10.916 1.00 92.44 82 ASN A C 1
ATOM 652 O O . ASN A 1 82 ? -15.529 8.429 12.043 1.00 92.44 82 ASN A O 1
ATOM 656 N N . ARG A 1 83 ? -16.245 6.851 10.609 1.00 92.25 83 ARG A N 1
ATOM 657 C CA . ARG A 1 83 ? -17.102 6.140 11.577 1.00 92.25 83 ARG A CA 1
ATOM 658 C C . ARG A 1 83 ? -16.318 5.731 12.822 1.00 92.25 83 ARG A C 1
ATOM 660 O O . ARG A 1 83 ? -16.806 5.867 13.940 1.00 92.25 83 ARG A O 1
ATOM 667 N N . ASN A 1 84 ? -15.090 5.267 12.619 1.00 88.44 84 ASN A N 1
ATOM 668 C CA . ASN A 1 84 ? -14.202 4.830 13.687 1.00 88.44 84 ASN A CA 1
ATOM 669 C C . ASN A 1 84 ? -13.366 5.964 14.294 1.00 88.44 84 ASN A C 1
ATOM 671 O O . ASN A 1 84 ? -12.551 5.702 15.177 1.00 88.44 84 ASN A O 1
ATOM 675 N N . LYS A 1 85 ? -13.551 7.214 13.844 1.00 89.00 85 LYS A N 1
ATOM 676 C CA . LYS A 1 85 ? -12.834 8.409 14.320 1.00 89.00 85 LYS A CA 1
ATOM 677 C C . LYS A 1 85 ? -11.313 8.222 14.347 1.00 89.00 85 LYS A C 1
ATOM 679 O O . LYS A 1 85 ? -10.652 8.663 15.284 1.00 89.00 85 LYS A O 1
ATOM 684 N N . ASN A 1 86 ? -10.769 7.509 13.359 1.00 84.31 86 ASN A N 1
ATOM 685 C CA . ASN A 1 86 ? -9.343 7.173 13.294 1.00 84.31 86 ASN A CA 1
ATOM 686 C C . ASN A 1 86 ? -8.805 6.436 14.551 1.00 84.31 86 ASN A C 1
ATOM 688 O O . ASN A 1 86 ? -7.620 6.516 14.865 1.00 84.31 86 ASN A O 1
ATOM 692 N N . ASN A 1 87 ? -9.666 5.732 15.298 1.00 91.38 87 ASN A N 1
ATOM 693 C CA . ASN A 1 87 ? -9.288 4.952 16.476 1.00 91.38 87 ASN A CA 1
ATOM 694 C C . ASN A 1 87 ? -8.904 3.530 16.072 1.00 91.38 87 ASN A C 1
ATOM 696 O O . ASN A 1 87 ? -9.727 2.791 15.529 1.00 91.38 87 ASN A O 1
ATOM 700 N N . ILE A 1 88 ? -7.686 3.115 16.427 1.00 93.50 88 ILE A N 1
ATOM 701 C CA . ILE A 1 88 ? -7.154 1.807 16.046 1.00 93.50 88 ILE A CA 1
ATOM 702 C C . ILE A 1 88 ? -8.057 0.634 16.455 1.00 93.50 88 ILE A C 1
ATOM 704 O O . ILE A 1 88 ? -8.203 -0.314 15.694 1.00 93.50 88 ILE A O 1
ATOM 708 N N . ARG A 1 89 ? -8.728 0.702 17.612 1.00 94.00 89 ARG A N 1
ATOM 709 C CA . ARG A 1 89 ? -9.607 -0.383 18.082 1.00 94.00 89 ARG A CA 1
ATOM 710 C C . ARG A 1 89 ? -10.843 -0.537 17.198 1.00 94.00 89 ARG A C 1
ATOM 712 O O . ARG A 1 89 ? -11.204 -1.648 16.825 1.00 94.00 89 ARG A O 1
ATOM 719 N N . GLY A 1 90 ? -11.474 0.584 16.849 1.00 93.50 90 GLY A N 1
ATOM 720 C CA . GLY A 1 90 ? -12.645 0.594 15.972 1.00 93.50 90 GLY A CA 1
ATOM 721 C C . GLY A 1 90 ? -12.288 0.144 14.559 1.00 93.50 90 GLY A C 1
ATOM 722 O O . GLY A 1 90 ? -12.986 -0.678 13.969 1.00 93.50 90 GLY A O 1
ATOM 723 N N . LEU A 1 91 ? -11.151 0.617 14.042 1.00 95.19 91 LEU A N 1
ATOM 724 C CA . LEU A 1 91 ? -10.671 0.209 12.724 1.00 95.19 91 LEU A CA 1
ATOM 725 C C . LEU A 1 91 ? -10.377 -1.295 12.681 1.00 95.19 91 LEU A C 1
ATOM 727 O O . LEU A 1 91 ? -10.867 -1.973 11.789 1.00 95.19 91 LEU A O 1
ATOM 731 N N . LEU A 1 92 ? -9.650 -1.848 13.657 1.00 95.12 92 LEU A N 1
ATOM 732 C CA . LEU A 1 92 ? -9.324 -3.279 13.669 1.00 95.12 92 LEU A CA 1
ATOM 733 C C . LEU A 1 92 ? -10.564 -4.173 13.828 1.00 95.12 92 LEU A C 1
ATOM 735 O O . LEU A 1 92 ? -10.659 -5.195 13.148 1.00 95.12 92 LEU A O 1
ATOM 739 N N . SER A 1 93 ? -11.526 -3.795 14.677 1.00 94.75 93 SER A N 1
ATOM 740 C CA . SER A 1 93 ? -12.744 -4.597 14.872 1.00 94.75 93 SER A CA 1
ATOM 741 C C . SER A 1 93 ? -13.650 -4.598 13.640 1.00 94.75 93 SER A C 1
ATOM 743 O O . SER A 1 93 ? -14.211 -5.633 13.283 1.00 94.75 93 SER A O 1
ATOM 745 N N . SER A 1 94 ? -13.734 -3.471 12.928 1.00 94.31 94 SER A N 1
ATOM 746 C CA . SER A 1 94 ? -14.548 -3.320 11.714 1.00 94.31 94 SER A CA 1
ATOM 747 C C . SER A 1 94 ? -13.776 -3.514 10.406 1.00 94.31 94 SER A C 1
ATOM 749 O O . SER A 1 94 ? -14.322 -3.280 9.336 1.00 94.31 94 SER A O 1
ATOM 751 N N . LEU A 1 95 ? -12.521 -3.968 10.450 1.00 94.88 95 LEU A N 1
ATOM 752 C CA . LEU A 1 95 ? -11.685 -4.118 9.253 1.00 94.88 95 LEU A CA 1
ATOM 753 C C . LEU A 1 95 ? -12.311 -5.067 8.213 1.00 94.88 95 LEU A C 1
ATOM 755 O O . LEU A 1 95 ? -12.207 -4.843 7.012 1.00 94.88 95 LEU A O 1
ATOM 759 N N . HIS A 1 96 ? -13.038 -6.086 8.673 1.00 92.88 96 HIS A N 1
ATOM 760 C CA . HIS A 1 96 ? -13.749 -7.042 7.823 1.00 92.88 96 HIS A CA 1
ATOM 761 C C . HIS A 1 96 ? -14.810 -6.407 6.903 1.00 92.88 96 HIS A C 1
ATOM 763 O O . HIS A 1 96 ? -15.182 -7.032 5.920 1.00 92.88 96 HIS A O 1
ATOM 769 N N . THR A 1 97 ? -15.300 -5.192 7.189 1.00 93.19 97 THR A N 1
ATOM 770 C CA . THR A 1 97 ? -16.357 -4.548 6.384 1.00 93.19 97 THR A CA 1
ATOM 771 C C . THR A 1 97 ? -15.834 -3.843 5.136 1.00 93.19 97 THR A C 1
ATOM 773 O O . THR A 1 97 ? -16.627 -3.460 4.285 1.00 93.19 97 THR A O 1
ATOM 776 N N . VAL A 1 98 ? -14.524 -3.590 5.062 1.00 94.25 98 VAL A N 1
ATOM 777 C CA . VAL A 1 98 ? -13.881 -2.888 3.934 1.00 94.25 98 VAL A CA 1
ATOM 778 C C . VAL A 1 98 ? -12.943 -3.785 3.133 1.00 94.25 98 VAL A C 1
ATOM 780 O O . VAL A 1 98 ? -12.481 -3.390 2.068 1.00 94.25 98 VAL A O 1
ATOM 783 N N . LEU A 1 99 ? -12.644 -4.980 3.641 1.00 93.56 99 LEU A N 1
ATOM 784 C CA . LEU A 1 99 ? -11.836 -5.961 2.929 1.00 93.56 99 LEU A CA 1
ATOM 785 C C . LEU A 1 99 ? -12.680 -6.768 1.944 1.00 93.56 99 LEU A C 1
ATOM 787 O O . LEU A 1 99 ? -13.892 -6.906 2.090 1.00 93.56 99 LEU A O 1
ATOM 791 N N . TRP A 1 100 ? -12.000 -7.335 0.952 1.00 93.12 100 TRP A N 1
ATOM 792 C CA . TRP A 1 100 ? -12.600 -8.241 -0.018 1.00 93.12 100 TRP A CA 1
ATOM 793 C C . TRP A 1 100 ? -12.871 -9.626 0.584 1.00 93.12 100 TRP A C 1
ATOM 795 O O . TRP A 1 100 ? -12.238 -10.059 1.561 1.00 93.12 100 TRP A O 1
ATOM 805 N N . GLU A 1 101 ? -13.804 -10.339 -0.044 1.00 89.06 101 GLU A N 1
ATOM 806 C CA . GLU A 1 101 ? -14.106 -11.729 0.278 1.00 89.06 101 GLU A CA 1
ATOM 807 C C . GLU A 1 101 ? -12.868 -12.613 0.074 1.00 89.06 101 GLU 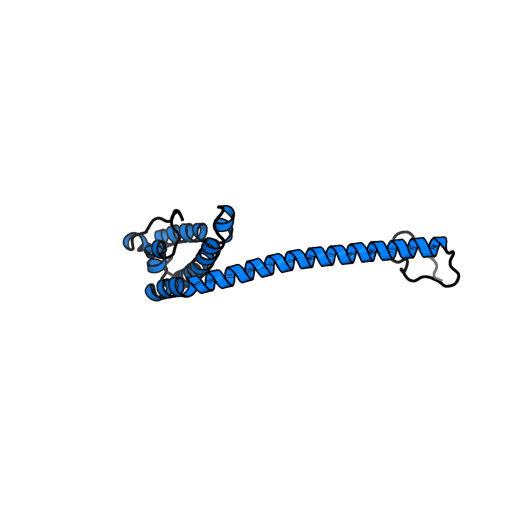A C 1
ATOM 809 O O . GLU A 1 101 ? -12.093 -12.428 -0.863 1.00 89.06 101 GLU A O 1
ATOM 814 N N . GLY A 1 102 ? -12.638 -13.555 0.990 1.00 88.31 102 GLY A N 1
ATOM 815 C CA . GLY A 1 102 ? -11.464 -14.427 0.927 1.00 88.31 102 GLY A CA 1
ATOM 816 C C . GLY A 1 102 ? -10.141 -13.762 1.327 1.00 88.31 102 GLY A C 1
ATOM 817 O O . GLY A 1 102 ? -9.098 -14.402 1.233 1.00 88.31 102 GLY A O 1
ATOM 818 N N . SER A 1 103 ? -10.147 -12.527 1.849 1.00 88.44 103 SER A N 1
ATOM 819 C CA . SER A 1 103 ? -8.936 -11.870 2.382 1.00 88.44 103 SER A CA 1
ATOM 820 C C . SER A 1 103 ? -8.246 -12.647 3.517 1.00 88.44 103 SER A C 1
ATOM 822 O O . SER A 1 103 ? -7.086 -12.386 3.831 1.00 88.44 103 SER A O 1
ATOM 824 N N . GLY A 1 104 ? -8.946 -13.601 4.143 1.00 89.81 104 GLY A N 1
ATOM 825 C CA . GLY A 1 104 ? -8.453 -14.387 5.276 1.00 89.81 104 GLY A CA 1
ATOM 826 C C . GLY A 1 104 ? -8.484 -13.626 6.605 1.00 89.81 104 GLY A C 1
ATOM 827 O O . GLY A 1 104 ? -8.024 -14.144 7.625 1.00 89.81 104 GLY A O 1
ATOM 828 N N . TRP A 1 105 ? -9.028 -12.406 6.617 1.00 94.31 105 TRP A N 1
ATOM 829 C CA . TRP A 1 105 ? -9.209 -11.639 7.841 1.00 94.31 105 TRP A CA 1
ATOM 830 C C . TRP A 1 105 ? -10.345 -12.217 8.685 1.00 94.31 105 TRP A C 1
ATOM 832 O O . TRP A 1 105 ? -11.434 -12.488 8.185 1.00 94.31 105 TRP A O 1
ATOM 842 N N . GLN A 1 106 ? -10.088 -12.378 9.981 1.00 92.25 106 GLN A N 1
ATOM 843 C CA . GLN A 1 106 ? -11.084 -12.831 10.946 1.00 92.25 106 GLN A CA 1
ATOM 844 C C . GLN A 1 106 ? -11.554 -11.632 11.774 1.00 92.25 106 GLN A C 1
ATOM 846 O O . GLN A 1 106 ? -10.696 -10.906 12.288 1.00 92.25 106 GLN A O 1
ATOM 851 N N . PRO A 1 107 ? -12.875 -11.402 11.910 1.00 92.62 107 PRO A N 1
ATOM 852 C CA . PRO A 1 107 ? -13.400 -10.338 12.756 1.00 92.62 107 PRO A CA 1
ATOM 853 C C . PRO A 1 107 ? -12.863 -10.443 14.185 1.00 92.62 107 PRO A C 1
ATOM 855 O O . PRO A 1 107 ? -12.781 -11.532 14.751 1.00 92.62 107 PRO A O 1
ATOM 858 N N . VAL A 1 108 ? -12.500 -9.300 14.766 1.00 93.44 108 VAL A N 1
ATOM 859 C CA . VAL A 1 108 ? -11.969 -9.215 16.132 1.00 93.44 108 VAL A CA 1
ATOM 860 C C . VAL A 1 108 ? -12.958 -8.443 16.993 1.00 93.44 108 VAL A C 1
ATOM 862 O O . VAL A 1 108 ? -13.412 -7.365 16.603 1.00 93.44 108 VAL A O 1
ATOM 865 N N . SER A 1 109 ? -13.298 -8.984 18.163 1.00 92.88 109 SER A N 1
ATOM 866 C CA . SER A 1 109 ? -14.213 -8.325 19.093 1.00 92.88 109 SER A CA 1
ATOM 867 C C . SER A 1 109 ? -13.566 -7.088 19.715 1.00 92.88 109 SER A C 1
ATOM 869 O O . SER A 1 109 ? -12.368 -7.057 19.990 1.00 92.88 109 SER A O 1
ATOM 871 N N . MET A 1 110 ? -14.372 -6.069 20.025 1.00 90.62 110 MET A N 1
ATOM 872 C CA . MET A 1 110 ? -13.906 -4.915 20.803 1.00 90.62 110 MET A CA 1
ATOM 873 C C . MET A 1 110 ? -13.403 -5.309 22.200 1.00 90.62 110 MET A C 1
ATOM 875 O O . MET A 1 110 ? -12.538 -4.620 22.738 1.00 90.62 110 MET A O 1
ATOM 879 N N . ALA A 1 111 ? -13.906 -6.412 22.767 1.00 90.81 111 ALA A N 1
ATOM 880 C CA . ALA A 1 111 ? -13.445 -6.936 24.053 1.00 90.81 111 ALA A CA 1
ATOM 881 C C . ALA A 1 111 ? -11.976 -7.397 23.996 1.00 90.81 111 ALA A C 1
ATOM 883 O O . ALA A 1 111 ? -11.202 -7.107 24.906 1.00 90.81 111 ALA A O 1
ATOM 884 N N . ASP A 1 112 ? -11.567 -8.015 22.885 1.00 89.44 112 ASP A N 1
ATOM 885 C CA . ASP A 1 112 ? -10.190 -8.484 22.677 1.00 89.44 112 ASP A CA 1
ATOM 886 C C . ASP A 1 112 ? -9.211 -7.323 22.445 1.00 89.44 112 ASP A C 1
ATOM 888 O O . ASP A 1 112 ? -7.998 -7.486 22.537 1.00 89.44 112 ASP A O 1
ATOM 892 N N . LEU A 1 113 ? -9.727 -6.124 22.155 1.00 91.50 113 LEU A N 1
ATOM 893 C CA . LEU A 1 113 ? -8.952 -4.915 21.869 1.00 91.50 113 LEU A CA 1
ATOM 894 C C . LEU A 1 113 ? -8.857 -3.969 23.076 1.00 91.50 113 LEU A C 1
ATOM 896 O O . LEU A 1 113 ? -8.549 -2.784 22.916 1.00 91.50 113 LEU A O 1
ATOM 900 N N . LEU A 1 114 ? -9.120 -4.455 24.291 1.00 89.06 114 LEU A N 1
ATOM 901 C CA . LEU A 1 114 ? -8.929 -3.679 25.519 1.00 89.06 114 LEU A CA 1
ATOM 902 C C . LEU A 1 114 ? -7.443 -3.575 25.894 1.00 89.06 114 LEU A C 1
ATOM 904 O O . LEU A 1 114 ? -6.956 -2.470 26.157 1.00 89.06 114 LEU A O 1
ATOM 908 N N . ASP A 1 115 ? -6.731 -4.703 25.838 1.00 91.44 115 ASP A N 1
ATOM 909 C CA . ASP A 1 115 ? -5.316 -4.836 26.194 1.00 91.44 115 ASP A CA 1
ATOM 910 C C . ASP A 1 115 ? -4.389 -4.312 25.070 1.00 91.44 115 ASP A C 1
ATOM 912 O O . ASP A 1 115 ? -4.444 -4.820 23.942 1.00 91.44 115 ASP A O 1
ATOM 916 N N . PRO A 1 116 ? -3.508 -3.325 25.347 1.00 90.25 116 PRO A N 1
ATOM 917 C CA . PRO A 1 116 ? -2.494 -2.840 24.407 1.00 90.25 116 PRO A CA 1
ATOM 918 C C . PRO A 1 116 ? -1.671 -3.940 23.727 1.00 90.25 116 PRO A C 1
ATOM 920 O O . PRO A 1 116 ? -1.400 -3.850 22.523 1.00 90.25 116 PRO A O 1
ATOM 923 N N . ALA A 1 117 ? -1.320 -5.007 24.451 1.00 91.44 117 ALA A N 1
ATOM 924 C CA . ALA A 1 117 ? -0.540 -6.109 23.898 1.00 91.44 117 ALA A CA 1
ATOM 925 C C . ALA A 1 117 ? -1.324 -6.876 22.821 1.00 91.44 117 ALA A C 1
ATOM 927 O O . ALA A 1 117 ? -0.762 -7.248 21.784 1.00 91.44 117 ALA A O 1
ATOM 928 N N . HIS A 1 118 ? -2.630 -7.067 23.021 1.00 92.50 118 HIS A N 1
ATOM 929 C CA . HIS A 1 118 ? -3.509 -7.646 22.007 1.00 92.50 118 HIS A CA 1
ATOM 930 C C . HIS A 1 118 ? -3.686 -6.722 20.804 1.00 92.50 118 HIS A C 1
ATOM 932 O O . HIS A 1 118 ? -3.568 -7.186 19.669 1.00 92.50 118 HIS A O 1
ATOM 938 N N . ILE A 1 119 ? -3.883 -5.417 21.024 1.00 93.56 119 ILE A N 1
ATOM 939 C CA . ILE A 1 119 ? -3.999 -4.438 19.931 1.00 93.56 119 ILE A CA 1
ATOM 940 C C . ILE A 1 119 ? -2.758 -4.499 19.038 1.00 93.56 119 ILE A C 1
ATOM 942 O O . ILE A 1 119 ? -2.895 -4.572 17.818 1.00 93.56 119 ILE A O 1
ATOM 946 N N . ARG A 1 120 ? -1.550 -4.543 19.621 1.00 92.81 120 ARG A N 1
ATOM 947 C CA . ARG A 1 120 ? -0.298 -4.670 18.857 1.00 92.81 120 ARG A CA 1
ATOM 948 C C . ARG A 1 120 ? -0.273 -5.943 18.009 1.00 92.81 120 ARG A C 1
ATOM 950 O O . ARG A 1 120 ? 0.049 -5.870 16.826 1.00 92.81 120 ARG A O 1
ATOM 957 N N . LYS A 1 121 ? -0.640 -7.097 18.578 1.00 94.56 121 LYS A N 1
ATOM 958 C CA . LYS A 1 121 ? -0.677 -8.379 17.848 1.00 94.56 121 LYS A CA 1
ATOM 959 C C . LYS A 1 121 ? -1.661 -8.346 16.677 1.00 94.56 121 LYS A C 1
ATOM 961 O O . LYS A 1 121 ? -1.323 -8.774 15.573 1.00 94.56 121 LYS A O 1
ATOM 966 N N . VAL A 1 122 ? -2.867 -7.830 16.907 1.00 95.62 122 VAL A N 1
ATOM 967 C CA . VAL A 1 122 ? -3.913 -7.730 15.880 1.00 95.62 122 VAL A CA 1
ATOM 968 C C . VAL A 1 122 ? -3.512 -6.728 14.798 1.00 95.62 122 VAL A C 1
ATOM 970 O O . VAL A 1 122 ? -3.658 -7.026 13.614 1.00 95.62 122 VAL A O 1
ATOM 973 N N . TRP A 1 123 ? -2.928 -5.589 15.178 1.00 94.94 123 TRP A N 1
ATOM 974 C CA . TRP A 1 123 ? -2.393 -4.607 14.237 1.00 94.94 123 TRP A CA 1
ATOM 975 C C . TRP A 1 123 ? -1.297 -5.197 13.347 1.00 94.94 123 TRP A C 1
ATOM 977 O O . TRP A 1 123 ? -1.370 -5.041 12.133 1.00 94.94 123 TRP A O 1
ATOM 987 N N . MET A 1 124 ? -0.326 -5.927 13.908 1.00 94.62 124 MET A N 1
ATOM 988 C CA . MET A 1 124 ? 0.733 -6.566 13.113 1.00 94.62 124 MET A CA 1
ATOM 989 C C . MET A 1 124 ? 0.155 -7.546 12.086 1.00 94.62 124 MET A C 1
ATOM 991 O O . MET A 1 124 ? 0.567 -7.551 10.927 1.00 94.62 124 MET A O 1
ATOM 995 N N . ARG A 1 125 ? -0.840 -8.348 12.489 1.00 95.12 125 ARG A N 1
ATOM 996 C CA . ARG A 1 125 ? -1.549 -9.252 11.573 1.00 95.12 125 ARG A CA 1
ATOM 997 C C . ARG A 1 125 ? -2.284 -8.494 10.470 1.00 95.12 125 ARG A C 1
ATOM 999 O O . ARG A 1 125 ? -2.188 -8.892 9.313 1.00 95.12 125 ARG A O 1
ATOM 1006 N N . ALA A 1 126 ? -3.002 -7.425 10.821 1.00 95.62 126 ALA A N 1
ATOM 1007 C CA . ALA A 1 126 ? -3.714 -6.591 9.855 1.00 95.62 126 ALA A CA 1
ATOM 1008 C C . ALA A 1 126 ? -2.736 -5.975 8.853 1.00 95.62 126 ALA A C 1
ATOM 1010 O O . ALA A 1 126 ? -2.927 -6.109 7.650 1.00 95.62 126 ALA A O 1
ATOM 1011 N N . ASN A 1 127 ? -1.647 -5.386 9.351 1.00 94.75 127 ASN A N 1
ATOM 1012 C CA . ASN A 1 127 ? -0.623 -4.723 8.553 1.00 94.75 127 ASN A CA 1
ATOM 1013 C C . ASN A 1 127 ? -0.017 -5.665 7.502 1.00 94.75 127 ASN A C 1
ATOM 1015 O O . ASN A 1 127 ? 0.063 -5.297 6.337 1.00 94.75 127 ASN A O 1
ATOM 1019 N N . LEU A 1 128 ? 0.319 -6.903 7.881 1.00 94.12 128 LEU A N 1
ATOM 1020 C CA . LEU A 1 128 ? 0.843 -7.910 6.949 1.00 94.12 128 LEU A CA 1
ATOM 1021 C C . LEU A 1 128 ? -0.182 -8.376 5.909 1.00 94.12 128 LEU A C 1
ATOM 1023 O O . LEU A 1 128 ? 0.200 -8.779 4.811 1.00 94.12 128 LEU A O 1
ATOM 1027 N N . LEU A 1 129 ? -1.467 -8.376 6.259 1.00 94.31 129 LEU A N 1
ATOM 1028 C CA . LEU A 1 129 ? -2.538 -8.804 5.366 1.00 94.31 129 LEU A CA 1
ATOM 1029 C C . LEU A 1 129 ? -2.871 -7.729 4.332 1.00 94.31 129 LEU A C 1
ATOM 1031 O O . LEU A 1 129 ? -3.030 -8.059 3.161 1.00 94.31 129 LEU A O 1
ATOM 1035 N N . VAL A 1 130 ? -2.928 -6.464 4.754 1.00 95.56 130 VAL A N 1
ATOM 1036 C CA . VAL A 1 130 ? -3.263 -5.324 3.887 1.00 95.56 130 VAL A CA 1
ATOM 1037 C C . VAL A 1 130 ? -2.036 -4.652 3.267 1.00 95.56 130 VAL A C 1
ATOM 1039 O O . VAL A 1 130 ? -2.154 -3.600 2.654 1.00 95.56 130 VAL A O 1
ATOM 1042 N N . HIS A 1 131 ? -0.837 -5.220 3.411 1.00 94.44 131 HIS A N 1
ATOM 1043 C CA . HIS A 1 131 ? 0.347 -4.639 2.786 1.00 94.44 131 HIS A CA 1
ATOM 1044 C C . HIS A 1 131 ? 0.275 -4.816 1.257 1.00 94.44 131 HIS A C 1
ATOM 1046 O O . HIS A 1 131 ? 0.219 -5.962 0.795 1.00 94.44 131 HIS A O 1
ATOM 1052 N N . PRO A 1 132 ? 0.358 -3.746 0.442 1.00 92.50 132 PRO A N 1
ATOM 1053 C CA . PRO A 1 132 ? 0.142 -3.828 -1.006 1.00 92.50 132 PRO A CA 1
ATOM 1054 C C . PRO A 1 132 ? 1.111 -4.798 -1.702 1.00 92.50 132 PRO A C 1
ATOM 1056 O O . PRO A 1 132 ? 0.700 -5.550 -2.580 1.00 92.50 132 PRO A O 1
ATOM 1059 N N . ASP A 1 133 ? 2.376 -4.857 -1.270 1.00 93.25 133 ASP A N 1
ATOM 1060 C CA . ASP A 1 133 ? 3.353 -5.850 -1.763 1.00 93.25 133 ASP A CA 1
ATOM 1061 C C . ASP A 1 133 ? 2.937 -7.303 -1.463 1.00 93.25 133 ASP A C 1
ATOM 1063 O O . ASP A 1 133 ? 3.049 -8.176 -2.320 1.00 93.25 133 ASP A O 1
ATOM 1067 N N . LYS A 1 134 ? 2.385 -7.571 -0.272 1.00 93.38 134 LYS A N 1
ATOM 1068 C CA . LYS A 1 134 ? 1.945 -8.918 0.115 1.00 93.38 134 LYS A CA 1
ATOM 1069 C C . LYS A 1 134 ? 0.672 -9.332 -0.603 1.00 93.38 134 LYS A C 1
ATOM 1071 O O . LYS A 1 134 ? 0.538 -10.502 -0.941 1.00 93.38 134 LYS A O 1
ATOM 1076 N N . VAL A 1 135 ? -0.225 -8.387 -0.876 1.00 93.44 135 VAL A N 1
ATOM 1077 C CA . VAL A 1 135 ? -1.409 -8.634 -1.706 1.00 93.44 135 VAL A CA 1
ATOM 1078 C C . VAL A 1 135 ? -0.986 -8.969 -3.138 1.00 93.44 135 VAL A C 1
ATOM 1080 O O . VAL A 1 135 ? -1.445 -9.970 -3.676 1.00 93.44 135 VAL A O 1
ATOM 1083 N N . ARG A 1 136 ? -0.029 -8.229 -3.719 1.00 90.81 136 ARG A N 1
ATOM 1084 C CA . ARG A 1 136 ? 0.530 -8.540 -5.051 1.00 90.81 136 ARG A CA 1
ATOM 1085 C C . ARG A 1 136 ? 1.202 -9.914 -5.108 1.00 90.81 136 ARG A C 1
ATOM 1087 O O . ARG A 1 136 ? 1.025 -10.623 -6.086 1.00 90.81 136 ARG A O 1
ATOM 1094 N N . GLN A 1 137 ? 1.947 -10.296 -4.069 1.00 92.19 137 GLN A N 1
ATOM 1095 C CA . GLN A 1 137 ? 2.606 -11.610 -3.980 1.00 92.19 137 GLN A CA 1
ATOM 1096 C C . GLN A 1 137 ? 1.627 -12.786 -3.851 1.00 92.19 137 GLN A C 1
ATOM 1098 O O . GLN A 1 137 ? 2.022 -13.923 -4.081 1.00 92.19 137 GLN A O 1
ATOM 1103 N N . ARG A 1 138 ? 0.379 -12.531 -3.446 1.00 91.50 138 ARG A N 1
ATOM 1104 C CA . ARG A 1 138 ? -0.685 -13.537 -3.293 1.00 91.50 138 ARG A CA 1
ATOM 1105 C C . ARG A 1 138 ? -1.665 -13.517 -4.469 1.00 91.50 138 ARG A C 1
ATOM 1107 O O . ARG A 1 138 ? -2.833 -13.840 -4.279 1.00 91.50 138 ARG A O 1
ATOM 1114 N N . ASP A 1 139 ? -1.208 -13.063 -5.634 1.00 88.81 139 ASP A N 1
ATOM 1115 C CA . ASP A 1 139 ? -2.019 -12.908 -6.848 1.00 88.81 139 ASP A CA 1
ATOM 1116 C C . ASP A 1 139 ? -3.268 -12.032 -6.651 1.00 88.81 139 ASP A C 1
ATOM 1118 O O . ASP A 1 139 ? -4.299 -12.213 -7.300 1.00 88.81 139 ASP A O 1
ATOM 1122 N N . GLY A 1 140 ? -3.187 -11.059 -5.737 1.00 89.00 140 GLY A N 1
ATOM 1123 C CA . GLY A 1 140 ? -4.289 -10.151 -5.464 1.00 89.00 140 GLY A CA 1
ATOM 1124 C C . GLY A 1 140 ? -4.559 -9.208 -6.635 1.00 89.00 140 GLY A C 1
ATOM 1125 O O . GLY A 1 140 ? -3.635 -8.704 -7.284 1.00 89.00 140 GLY A O 1
ATOM 1126 N N . SER A 1 141 ? -5.838 -8.945 -6.901 1.00 93.06 141 SER A N 1
ATOM 1127 C CA . SER A 1 141 ? -6.247 -8.099 -8.022 1.00 93.06 141 SER A CA 1
ATOM 1128 C C . SER A 1 141 ? -5.760 -6.648 -7.849 1.00 93.06 141 SER A C 1
ATOM 1130 O O . SER A 1 141 ? -5.552 -6.188 -6.721 1.00 93.06 141 SER A O 1
ATOM 1132 N N . PRO A 1 142 ? -5.613 -5.868 -8.938 1.00 90.94 142 PRO A N 1
ATOM 1133 C CA . PRO A 1 142 ? -5.269 -4.446 -8.845 1.00 90.94 142 PRO A CA 1
ATOM 1134 C C . PRO A 1 142 ? -6.211 -3.653 -7.927 1.00 90.94 142 PRO A C 1
ATOM 1136 O O . PRO A 1 142 ? -5.776 -2.736 -7.232 1.00 90.94 142 PRO A O 1
ATOM 1139 N N . GLU A 1 143 ? -7.488 -4.040 -7.889 1.00 92.94 143 GLU A N 1
ATOM 1140 C CA . GLU A 1 143 ? -8.507 -3.469 -7.009 1.00 92.94 143 GLU A CA 1
ATOM 1141 C C . GLU A 1 143 ? -8.241 -3.807 -5.539 1.00 92.94 143 GLU A C 1
ATOM 1143 O O . GLU A 1 143 ? -8.236 -2.914 -4.693 1.00 92.94 143 GLU A O 1
ATOM 1148 N N . GLN A 1 144 ? -7.928 -5.070 -5.233 1.00 94.56 144 GLN A N 1
ATOM 1149 C CA . GLN A 1 144 ? -7.557 -5.490 -3.880 1.00 94.56 144 GLN A CA 1
ATOM 1150 C C . GLN A 1 144 ? -6.313 -4.748 -3.398 1.00 94.56 144 GLN A C 1
ATOM 1152 O O . GLN A 1 144 ? -6.270 -4.305 -2.255 1.00 94.56 144 GLN A O 1
ATOM 1157 N N . VAL A 1 145 ? -5.322 -4.544 -4.269 1.00 94.81 145 VAL A N 1
ATOM 1158 C CA . VAL A 1 145 ? -4.126 -3.762 -3.938 1.00 94.81 145 VAL A CA 1
ATOM 1159 C C . VAL A 1 145 ? -4.472 -2.297 -3.659 1.00 94.81 145 VAL A C 1
ATOM 1161 O O . VAL A 1 145 ? -3.934 -1.722 -2.716 1.00 94.81 145 VAL A O 1
ATOM 1164 N N . ALA A 1 146 ? -5.375 -1.696 -4.437 1.00 94.81 146 ALA A N 1
ATOM 1165 C CA . ALA A 1 146 ? -5.834 -0.327 -4.208 1.00 94.81 146 ALA A CA 1
ATOM 1166 C C . ALA A 1 146 ? -6.55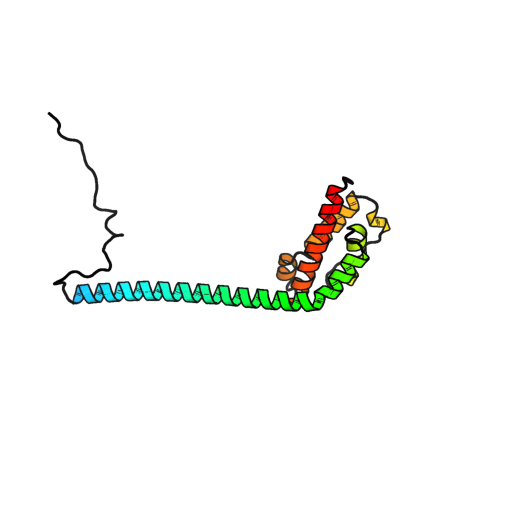4 -0.179 -2.855 1.00 94.81 146 ALA A C 1
ATOM 1168 O O . ALA A 1 146 ? -6.251 0.747 -2.101 1.00 94.81 146 ALA A O 1
ATOM 1169 N N . ILE A 1 147 ? -7.462 -1.107 -2.528 1.00 94.88 147 ILE A N 1
ATOM 1170 C CA . ILE A 1 147 ? -8.162 -1.155 -1.235 1.00 94.88 147 ILE A CA 1
ATOM 1171 C C . ILE A 1 147 ? -7.158 -1.350 -0.096 1.00 94.88 147 ILE A C 1
ATOM 1173 O O . ILE A 1 147 ? -7.193 -0.616 0.890 1.00 94.88 147 ILE A O 1
ATOM 1177 N N . ALA A 1 148 ? -6.245 -2.310 -0.249 1.00 95.50 148 ALA A N 1
ATOM 1178 C CA . ALA A 1 148 ? -5.217 -2.631 0.730 1.00 95.50 148 ALA A CA 1
ATOM 1179 C C . ALA A 1 148 ? -4.351 -1.412 1.063 1.00 95.50 148 ALA A C 1
ATOM 1181 O O . ALA A 1 148 ? -4.150 -1.123 2.235 1.00 95.50 148 ALA A O 1
ATOM 1182 N N . ASP A 1 149 ? -3.923 -0.657 0.050 1.00 94.88 149 ASP A N 1
ATOM 1183 C CA . ASP A 1 149 ? -3.110 0.548 0.225 1.00 94.88 149 ASP A CA 1
ATOM 1184 C C . ASP A 1 149 ? -3.851 1.638 1.023 1.00 94.88 149 ASP A C 1
ATOM 1186 O O . ASP A 1 149 ? -3.331 2.160 2.007 1.00 94.88 149 ASP A O 1
ATOM 1190 N N . MET A 1 150 ? -5.118 1.914 0.688 1.00 95.19 150 MET A N 1
ATOM 1191 C CA . MET A 1 150 ? -5.921 2.902 1.427 1.00 95.19 150 MET A CA 1
ATOM 1192 C C . MET A 1 150 ? -6.192 2.483 2.877 1.00 95.19 150 MET A C 1
ATOM 1194 O O . MET A 1 150 ? -6.148 3.302 3.798 1.00 95.19 150 MET A O 1
ATOM 1198 N N . VAL A 1 151 ? -6.478 1.200 3.095 1.00 95.69 151 VAL A N 1
ATOM 1199 C CA . VAL A 1 151 ? -6.709 0.638 4.429 1.00 95.69 151 VAL A CA 1
ATOM 1200 C C . VAL A 1 151 ? -5.416 0.627 5.248 1.00 95.69 151 VAL A C 1
ATOM 1202 O O . VAL A 1 151 ? -5.442 0.930 6.442 1.00 95.69 151 VAL A O 1
ATOM 1205 N N . PHE A 1 152 ? -4.284 0.313 4.618 1.00 95.69 152 PHE A N 1
ATOM 1206 C CA . PHE A 1 152 ? -2.965 0.325 5.237 1.00 95.69 152 PHE A CA 1
ATOM 1207 C C . PHE A 1 152 ? -2.609 1.717 5.759 1.00 95.69 152 PHE A C 1
ATOM 1209 O O . PHE A 1 152 ? -2.234 1.841 6.928 1.00 95.69 152 PHE A O 1
ATOM 1216 N N . ASP A 1 153 ? -2.796 2.755 4.943 1.00 94.69 153 ASP A N 1
ATOM 1217 C CA . ASP A 1 153 ? -2.556 4.144 5.343 1.00 94.69 153 ASP A CA 1
ATOM 1218 C C . ASP A 1 153 ? -3.436 4.549 6.534 1.00 94.69 153 ASP A C 1
ATOM 1220 O O . ASP A 1 153 ? -2.939 5.058 7.541 1.00 94.69 153 ASP A O 1
ATOM 1224 N N . ALA A 1 154 ? -4.734 4.231 6.489 1.00 94.50 154 ALA A N 1
ATOM 1225 C CA . ALA A 1 154 ? -5.654 4.528 7.587 1.00 94.50 154 ALA A CA 1
ATOM 1226 C C . ALA A 1 154 ? -5.270 3.813 8.899 1.00 94.50 154 ALA A C 1
ATOM 1228 O O . ALA A 1 154 ? -5.308 4.413 9.979 1.00 94.50 154 ALA A O 1
ATOM 1229 N N . LEU A 1 155 ? -4.874 2.537 8.826 1.00 95.12 155 LEU A N 1
ATOM 1230 C CA . LEU A 1 155 ? -4.415 1.776 9.991 1.00 95.12 155 LEU A CA 1
ATOM 1231 C C . LEU A 1 155 ? -3.094 2.314 10.544 1.00 95.12 155 LEU A C 1
ATOM 1233 O O . LEU A 1 155 ? -2.911 2.339 11.762 1.00 95.12 155 LEU A O 1
ATOM 1237 N N . LYS A 1 156 ? -2.174 2.738 9.673 1.00 94.25 156 LYS A N 1
ATOM 1238 C CA . LYS A 1 156 ? -0.886 3.320 10.061 1.00 94.25 156 LYS A CA 1
ATOM 1239 C C . LYS A 1 156 ? -1.078 4.645 10.793 1.00 94.25 156 LYS A C 1
ATOM 1241 O O . LYS A 1 156 ? -0.508 4.824 11.868 1.00 94.25 156 LYS A O 1
ATOM 1246 N N . ASP A 1 157 ? -1.934 5.521 10.277 1.00 93.75 157 ASP A N 1
ATOM 1247 C CA . ASP A 1 157 ? -2.272 6.795 10.918 1.00 93.75 157 ASP A CA 1
ATOM 1248 C C . ASP A 1 157 ? -2.857 6.586 12.322 1.00 93.75 157 ASP A C 1
ATOM 1250 O O . ASP A 1 157 ? -2.427 7.211 13.294 1.00 93.75 157 ASP A O 1
ATOM 1254 N N . ALA A 1 158 ? -3.820 5.671 12.452 1.00 93.50 158 ALA A N 1
ATOM 1255 C CA . ALA A 1 158 ? -4.441 5.356 13.735 1.00 93.50 158 ALA A CA 1
ATOM 1256 C C . ALA A 1 158 ? -3.469 4.694 14.724 1.00 93.50 158 ALA A C 1
ATOM 1258 O O . ALA A 1 158 ? -3.517 4.969 15.926 1.00 93.50 158 ALA A O 1
ATOM 1259 N N . TRP A 1 159 ? -2.576 3.831 14.233 1.00 93.88 159 TRP A N 1
ATOM 1260 C CA . TRP A 1 159 ? -1.539 3.195 15.042 1.00 93.88 159 TRP A CA 1
ATOM 1261 C C . TRP A 1 159 ? -0.532 4.213 15.577 1.00 93.88 159 TRP A C 1
ATOM 1263 O O . TRP A 1 159 ? -0.222 4.191 16.767 1.00 93.88 159 TRP A O 1
ATOM 1273 N N . ASN A 1 160 ? -0.089 5.152 14.742 1.00 93.00 160 ASN A N 1
ATOM 1274 C CA . ASN A 1 160 ? 0.796 6.234 15.169 1.00 93.00 160 ASN A CA 1
ATOM 1275 C C . ASN A 1 160 ? 0.139 7.089 16.265 1.00 93.00 160 ASN A C 1
ATOM 1277 O O . ASN A 1 160 ? 0.771 7.388 17.277 1.00 93.00 160 ASN A O 1
ATOM 1281 N N . GLY A 1 161 ? -1.153 7.411 16.122 1.00 90.88 161 GLY A N 1
ATOM 1282 C CA . GLY A 1 161 ? -1.915 8.102 17.169 1.00 90.88 161 GLY A CA 1
ATOM 1283 C C . GLY A 1 161 ? -2.018 7.294 18.470 1.00 90.88 161 GLY A C 1
ATOM 1284 O O . GLY A 1 161 ? -1.866 7.839 19.566 1.00 90.88 161 GLY A O 1
ATOM 1285 N N . PHE A 1 162 ? -2.212 5.976 18.368 1.00 90.00 162 PHE A N 1
ATOM 1286 C CA . PHE A 1 162 ? -2.217 5.078 19.523 1.00 90.00 162 PHE A CA 1
ATOM 1287 C C . PHE A 1 162 ? -0.860 5.057 20.243 1.00 90.00 162 PHE A C 1
ATOM 1289 O O . PHE A 1 162 ? -0.823 5.200 21.466 1.00 90.00 162 PHE A O 1
ATOM 1296 N N . GLN A 1 163 ? 0.246 4.956 19.497 1.00 89.69 163 GLN A N 1
ATOM 1297 C CA . GLN A 1 163 ? 1.604 4.994 20.048 1.00 89.69 163 GLN A CA 1
ATOM 1298 C C . GLN A 1 163 ? 1.919 6.334 20.725 1.00 89.69 163 GLN A C 1
ATOM 1300 O O . GLN A 1 163 ? 2.479 6.346 21.820 1.00 89.69 163 GLN A O 1
ATOM 1305 N N . ALA A 1 164 ? 1.504 7.452 20.123 1.00 87.50 164 ALA A N 1
ATOM 1306 C CA . ALA A 1 164 ? 1.698 8.788 20.685 1.00 87.50 164 ALA A CA 1
ATOM 1307 C C . ALA A 1 164 ? 0.945 9.003 22.012 1.00 87.50 164 ALA A C 1
ATOM 1309 O O . ALA A 1 164 ? 1.367 9.804 22.840 1.00 87.50 164 ALA A O 1
ATOM 1310 N N . THR A 1 165 ? -0.141 8.259 22.251 1.00 81.69 165 THR A N 1
ATOM 1311 C CA . THR A 1 165 ? -0.942 8.355 23.486 1.00 81.69 165 THR A CA 1
ATOM 1312 C C . THR A 1 165 ? -0.303 7.603 24.673 1.00 81.69 165 THR A C 1
ATOM 1314 O O . THR A 1 165 ? -0.854 7.601 25.770 1.00 81.69 165 THR A O 1
ATOM 1317 N N . GLY A 1 166 ? 0.848 6.943 24.490 1.00 64.62 166 GLY A N 1
ATOM 1318 C CA . GLY A 1 166 ? 1.623 6.342 25.586 1.00 64.62 166 GLY A CA 1
ATOM 1319 C C . GLY A 1 166 ? 0.999 5.105 26.248 1.00 64.62 166 GLY A C 1
ATOM 1320 O O . GLY A 1 166 ? 1.499 4.651 27.272 1.00 64.62 166 GLY A O 1
ATOM 1321 N N . ARG A 1 167 ? -0.071 4.530 25.679 1.00 59.56 167 ARG A N 1
ATOM 1322 C CA . ARG A 1 167 ? -0.648 3.253 26.138 1.00 59.56 167 ARG A CA 1
ATOM 1323 C C . ARG A 1 167 ? 0.165 2.092 25.556 1.00 59.56 167 ARG A C 1
ATOM 1325 O O . ARG A 1 167 ? -0.261 1.480 24.577 1.00 59.56 167 ARG A O 1
ATOM 1332 N N . GLN A 1 168 ? 1.368 1.884 26.092 1.00 51.25 168 GLN A N 1
ATOM 1333 C CA . GLN A 1 168 ? 2.208 0.719 25.793 1.00 51.25 168 GLN A CA 1
ATOM 1334 C C . GLN A 1 168 ? 1.741 -0.510 26.566 1.00 51.25 168 GLN A C 1
ATOM 1336 O O . GLN A 1 168 ? 1.286 -0.333 27.717 1.00 51.25 168 GLN A O 1
#

InterPro domains:
  IPR036869 Chaperone J-domain superfamily [G3DSA:1.10.287.110] (36-167)
  IPR036869 Chaperone J-domain superfamily [SSF46565] (27-162)